Protein AF-A0A0H3DB33-F1 (afdb_monomer)

Secondary structure (DSSP, 8-state):
-HHHHHHHHHHHHHHHHHHHHSSSS--HHHHHHHHHIIIIIHHHHHHHHHHHHHHSPPP-SPPPGGGS------STT----SS-TT---S-SPPPPPPPTTPPTTTT--EE-SBPTTSSBS-EE--B-S-GGGTT--B-PPPPP----

Solvent-accessible surface area (backbone atoms only — not comparable to full-atom values): 9485 Å² total; per-residue (Å²): 108,68,67,58,55,47,50,70,48,52,52,56,51,54,55,48,52,50,46,70,68,51,88,72,91,71,50,72,68,54,35,52,51,54,46,38,36,76,72,68,42,40,71,60,51,51,54,52,50,51,57,47,41,75,75,52,63,76,73,62,53,61,69,57,70,87,78,43,90,69,73,75,79,50,67,97,83,55,89,76,76,92,81,65,98,82,71,79,77,89,75,74,79,80,72,48,87,62,56,93,88,60,60,94,69,46,23,43,73,31,72,52,61,61,38,98,86,71,46,65,68,42,55,45,33,38,40,63,87,41,82,92,43,33,48,46,71,45,69,60,76,68,83,82,80,7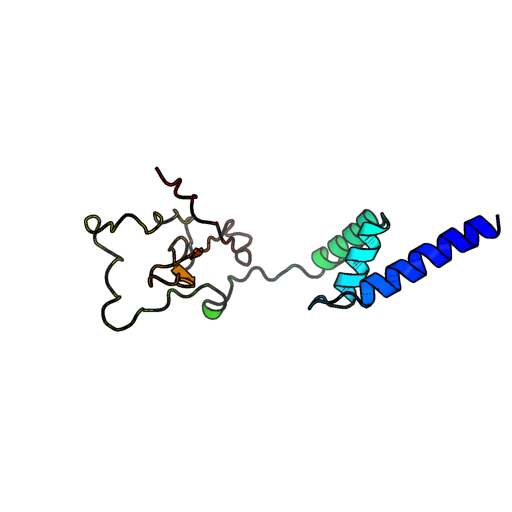6,87,127

Structure (mmCIF, N/CA/C/O backbone):
data_AF-A0A0H3DB33-F1
#
_entry.id   AF-A0A0H3DB33-F1
#
loop_
_atom_site.group_PDB
_atom_site.id
_atom_site.type_symbol
_atom_site.label_atom_id
_atom_site.label_alt_id
_atom_site.label_comp_id
_atom_site.label_asym_id
_atom_site.label_entity_id
_atom_site.label_seq_id
_atom_site.pdbx_PDB_ins_code
_atom_site.Cartn_x
_atom_site.Cartn_y
_atom_site.Cartn_z
_atom_site.occupancy
_atom_site.B_iso_or_equiv
_atom_site.auth_seq_id
_atom_site.auth_comp_id
_atom_site.auth_asym_id
_atom_site.auth_atom_id
_atom_site.pdbx_PDB_model_num
ATOM 1 N N . MET A 1 1 ? 16.332 0.480 -36.024 1.00 83.50 1 MET A N 1
ATOM 2 C CA . MET A 1 1 ? 16.576 -0.423 -34.874 1.00 83.50 1 MET A CA 1
ATOM 3 C C . MET A 1 1 ? 17.241 0.269 -33.694 1.00 83.50 1 MET A C 1
ATOM 5 O O . MET A 1 1 ? 16.666 0.206 -32.622 1.00 83.50 1 MET A O 1
ATOM 9 N N . VAL A 1 2 ? 18.383 0.951 -33.858 1.00 93.94 2 VAL A N 1
ATOM 10 C CA . VAL A 1 2 ? 19.105 1.585 -32.729 1.00 93.94 2 VAL A CA 1
ATOM 11 C C . VAL A 1 2 ? 18.234 2.574 -31.946 1.00 93.94 2 VAL A C 1
ATOM 13 O O . VAL A 1 2 ? 18.145 2.468 -30.732 1.00 93.94 2 VAL A O 1
ATOM 16 N N . VAL A 1 3 ? 17.513 3.467 -32.630 1.00 94.12 3 VAL A N 1
ATOM 17 C CA . VAL A 1 3 ? 16.611 4.437 -31.974 1.00 94.12 3 VAL A CA 1
ATOM 18 C C . VAL A 1 3 ? 15.502 3.748 -31.173 1.00 94.12 3 VAL A C 1
ATOM 20 O O . VAL A 1 3 ? 15.214 4.152 -30.055 1.00 94.12 3 VAL A O 1
ATOM 23 N N . VAL A 1 4 ? 14.917 2.673 -31.708 1.00 94.31 4 VAL A N 1
ATOM 24 C CA . VAL A 1 4 ? 13.872 1.901 -31.013 1.00 94.31 4 VAL A CA 1
ATOM 25 C C . VAL A 1 4 ? 14.442 1.227 -29.766 1.00 94.31 4 VAL A C 1
ATOM 27 O O . VAL A 1 4 ? 13.834 1.297 -28.706 1.00 94.31 4 VAL A O 1
ATOM 30 N N . PHE A 1 5 ? 15.634 0.637 -29.869 1.00 95.00 5 PHE A N 1
ATOM 31 C CA . PHE A 1 5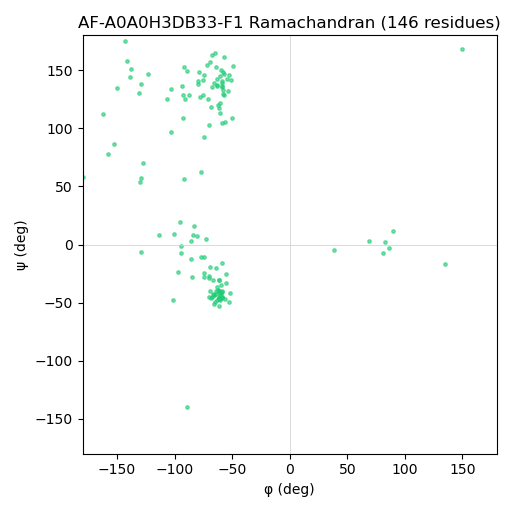 ? 16.339 0.067 -28.721 1.00 95.00 5 PHE A CA 1
ATOM 32 C C . PHE A 1 5 ? 16.653 1.116 -27.652 1.00 95.00 5 PHE A C 1
ATOM 34 O O . PHE A 1 5 ? 16.435 0.860 -26.472 1.00 95.00 5 PHE A O 1
ATOM 41 N N . LEU A 1 6 ? 17.115 2.302 -28.053 1.00 95.25 6 LEU A N 1
ATOM 42 C CA . LEU A 1 6 ? 17.354 3.403 -27.124 1.00 95.25 6 LEU A CA 1
ATOM 43 C C . LEU A 1 6 ? 16.057 3.815 -26.426 1.00 95.25 6 LEU A C 1
ATOM 45 O O . LEU A 1 6 ? 16.031 3.881 -25.206 1.00 95.25 6 LEU A O 1
ATOM 49 N N . LEU A 1 7 ? 14.955 3.993 -27.157 1.00 93.44 7 LEU A N 1
ATOM 50 C CA . LEU A 1 7 ? 13.666 4.344 -26.553 1.00 93.44 7 LEU A CA 1
ATOM 51 C C . LEU A 1 7 ? 13.170 3.277 -25.567 1.00 93.44 7 LEU A C 1
ATOM 53 O O . LEU A 1 7 ? 12.744 3.624 -24.467 1.00 93.44 7 LEU A O 1
ATOM 57 N N . LEU A 1 8 ? 13.289 1.994 -25.921 1.00 92.94 8 LEU A N 1
ATOM 58 C CA . LEU A 1 8 ? 12.893 0.873 -25.063 1.00 92.94 8 LEU A CA 1
ATOM 59 C C . LEU A 1 8 ? 13.710 0.766 -23.770 1.00 92.94 8 LEU A C 1
ATOM 61 O O 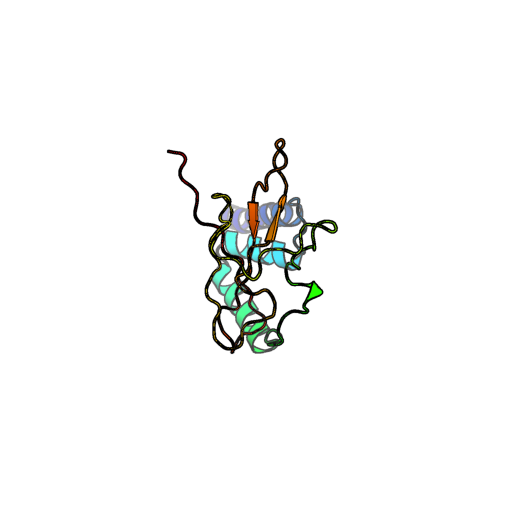. LEU A 1 8 ? 13.244 0.132 -22.833 1.00 92.94 8 LEU A O 1
ATOM 65 N N . ILE A 1 9 ? 14.901 1.364 -23.701 1.00 92.75 9 ILE A N 1
ATOM 66 C CA . ILE A 1 9 ? 15.759 1.336 -22.508 1.00 92.75 9 ILE A CA 1
ATOM 67 C C . ILE A 1 9 ? 15.663 2.654 -21.739 1.00 92.75 9 ILE A C 1
ATOM 69 O O . ILE A 1 9 ? 15.489 2.667 -20.521 1.00 92.75 9 ILE A O 1
ATOM 73 N N . THR A 1 10 ? 15.768 3.782 -22.435 1.00 94.12 10 THR A N 1
ATOM 74 C CA . THR A 1 10 ? 15.838 5.106 -21.818 1.00 94.12 10 THR A CA 1
ATOM 75 C C . THR A 1 10 ? 14.510 5.497 -21.176 1.00 94.12 10 THR A C 1
ATOM 77 O O . THR A 1 10 ? 14.512 6.035 -20.072 1.00 94.12 10 THR A O 1
ATOM 80 N N . TYR A 1 11 ? 13.376 5.185 -21.811 1.00 95.62 11 TYR A N 1
ATOM 81 C CA . TYR A 1 11 ? 12.059 5.476 -21.243 1.00 95.62 11 TYR A CA 1
ATOM 82 C C . TYR A 1 11 ? 11.804 4.760 -19.899 1.00 95.62 11 TYR A C 1
ATOM 84 O O . TYR A 1 11 ? 11.509 5.449 -18.915 1.00 95.62 11 TYR A O 1
ATOM 92 N N . PRO A 1 12 ? 11.964 3.422 -19.779 1.00 94.50 12 PRO A N 1
ATOM 93 C CA . PRO A 1 12 ? 11.819 2.757 -18.486 1.00 94.50 12 PRO A CA 1
ATOM 94 C C . PRO A 1 12 ? 12.866 3.212 -17.470 1.00 94.50 12 PRO A C 1
ATOM 96 O O . PRO A 1 12 ? 12.529 3.368 -16.303 1.00 94.50 12 PRO A O 1
ATOM 99 N N . ALA A 1 13 ? 14.111 3.477 -17.881 1.00 94.00 13 ALA A N 1
ATOM 100 C CA . ALA A 1 13 ? 15.145 3.936 -16.954 1.00 94.00 13 ALA A CA 1
ATOM 101 C C . ALA A 1 13 ? 14.783 5.281 -16.297 1.00 94.00 13 ALA A C 1
ATOM 103 O O . ALA A 1 13 ? 14.882 5.416 -15.078 1.00 94.00 13 ALA A O 1
ATOM 104 N N . ILE A 1 14 ? 14.318 6.259 -17.083 1.00 96.56 14 ILE A N 1
ATOM 105 C CA . ILE A 1 14 ? 13.917 7.577 -16.566 1.00 96.56 14 ILE A CA 1
ATOM 106 C C . ILE A 1 14 ? 12.704 7.450 -15.639 1.00 96.56 14 ILE A C 1
ATOM 108 O O . ILE A 1 14 ? 12.724 7.968 -14.523 1.00 96.56 14 ILE A O 1
ATOM 112 N N . THR A 1 15 ? 11.661 6.742 -16.076 1.00 96.25 15 THR A N 1
ATOM 113 C CA . THR A 1 15 ? 10.427 6.588 -15.285 1.00 96.25 15 THR A CA 1
ATOM 114 C C . THR A 1 15 ? 10.651 5.775 -14.012 1.00 96.25 15 THR A C 1
ATOM 116 O O . THR A 1 15 ? 10.016 6.043 -12.994 1.00 96.25 15 THR A O 1
ATOM 119 N N . TYR A 1 16 ? 11.597 4.833 -14.021 1.00 97.25 16 TYR A N 1
ATOM 120 C CA . TYR A 1 16 ? 11.956 4.066 -12.834 1.00 97.25 16 TYR A CA 1
ATOM 121 C C . TYR A 1 16 ? 12.634 4.935 -11.777 1.00 97.25 16 TYR A C 1
ATOM 123 O O . TYR A 1 16 ? 12.255 4.887 -10.608 1.00 97.25 16 TYR A O 1
ATOM 131 N N . VAL A 1 17 ? 13.585 5.786 -12.179 1.00 96.69 17 VAL A N 1
ATOM 132 C CA . VAL A 1 17 ? 14.212 6.746 -11.256 1.00 96.69 17 VAL A CA 1
ATOM 133 C C . VAL A 1 17 ? 13.154 7.669 -10.655 1.00 96.69 17 VAL A C 1
ATOM 135 O O . VAL A 1 17 ? 13.129 7.841 -9.441 1.00 96.69 17 VAL A O 1
ATOM 138 N N . GLN A 1 18 ? 12.233 8.188 -11.473 1.00 95.50 18 GLN A N 1
ATOM 139 C CA . GLN A 1 18 ? 11.135 9.033 -10.995 1.00 95.50 18 GLN A CA 1
ATOM 140 C C . GLN A 1 18 ? 10.257 8.316 -9.964 1.00 95.50 18 GLN A C 1
ATOM 142 O O . GLN A 1 18 ? 9.979 8.886 -8.909 1.00 95.50 18 GLN A O 1
ATOM 147 N N . ALA A 1 19 ? 9.878 7.062 -10.227 1.00 95.50 19 ALA A N 1
ATOM 148 C CA . ALA A 1 19 ? 9.095 6.251 -9.297 1.00 95.50 19 ALA A CA 1
ATOM 149 C C . ALA A 1 19 ? 9.835 6.013 -7.972 1.00 95.50 19 ALA A C 1
ATOM 151 O O . ALA A 1 19 ? 9.241 6.104 -6.898 1.00 95.50 19 ALA A O 1
ATOM 152 N N . LEU A 1 20 ? 11.146 5.768 -8.026 1.00 96.62 20 LEU A N 1
ATOM 153 C CA . LEU A 1 20 ? 11.966 5.584 -6.832 1.00 96.62 20 LEU A CA 1
ATOM 154 C C . LEU A 1 20 ? 12.170 6.874 -6.038 1.00 96.62 20 LEU A C 1
ATOM 156 O O . LEU A 1 20 ? 12.334 6.794 -4.824 1.00 96.62 20 LEU A O 1
ATOM 160 N N . THR A 1 21 ? 12.148 8.043 -6.676 1.00 95.50 21 THR A N 1
ATOM 161 C CA . THR A 1 21 ? 12.306 9.346 -6.007 1.00 95.50 21 THR A CA 1
ATOM 162 C C . THR A 1 21 ? 10.985 10.015 -5.634 1.00 95.50 21 THR A C 1
ATOM 164 O O . THR A 1 21 ? 11.000 11.101 -5.057 1.00 95.50 21 THR A O 1
ATOM 167 N N . ALA A 1 22 ? 9.846 9.394 -5.952 1.00 91.31 22 ALA A N 1
ATOM 168 C CA . ALA A 1 22 ? 8.539 9.943 -5.625 1.00 91.31 22 ALA A CA 1
ATOM 169 C C . ALA A 1 22 ? 8.388 10.139 -4.099 1.00 91.31 22 ALA A C 1
ATOM 171 O O . ALA A 1 22 ? 8.825 9.282 -3.316 1.00 91.31 22 ALA A O 1
ATOM 172 N N . PRO A 1 23 ? 7.789 11.257 -3.650 1.00 91.88 23 PRO A N 1
ATOM 173 C CA . PRO A 1 23 ? 7.560 11.499 -2.232 1.00 91.88 23 PRO A CA 1
ATOM 174 C C . PRO A 1 23 ? 6.556 10.482 -1.667 1.00 91.88 23 PRO A C 1
ATOM 176 O O . PRO A 1 23 ? 5.552 10.170 -2.302 1.00 91.88 23 PRO A O 1
ATOM 179 N N . GLY A 1 24 ? 6.813 9.977 -0.458 1.00 91.50 24 GLY A N 1
ATOM 180 C CA . GLY A 1 24 ? 5.900 9.072 0.246 1.00 91.50 24 GLY A CA 1
ATOM 181 C C . GLY A 1 24 ? 6.609 8.080 1.166 1.00 91.50 24 GLY A C 1
ATOM 182 O O . GLY A 1 24 ? 7.825 7.909 1.103 1.00 91.50 24 GLY A O 1
ATOM 183 N N . ALA A 1 25 ? 5.838 7.392 2.009 1.00 89.81 25 ALA A N 1
ATOM 184 C CA . ALA A 1 25 ? 6.349 6.400 2.962 1.00 89.81 25 ALA A CA 1
ATOM 185 C C . ALA A 1 25 ? 6.504 4.982 2.369 1.00 89.81 25 ALA A C 1
ATOM 187 O O . ALA A 1 25 ? 6.871 4.050 3.081 1.00 89.81 25 ALA A O 1
ATOM 188 N N . ALA A 1 26 ? 6.222 4.803 1.073 1.00 92.25 26 ALA A N 1
ATOM 189 C CA . ALA A 1 26 ? 6.326 3.507 0.410 1.00 92.25 26 ALA A CA 1
ATOM 190 C C . ALA A 1 26 ? 7.771 2.985 0.411 1.00 92.25 26 ALA A C 1
ATOM 192 O O . ALA A 1 26 ? 8.711 3.734 0.123 1.00 92.25 26 ALA A O 1
ATOM 193 N N . THR A 1 27 ? 7.931 1.691 0.691 1.00 94.56 27 THR A N 1
ATOM 194 C CA . THR A 1 27 ? 9.226 1.004 0.653 1.00 94.56 27 THR A CA 1
ATOM 195 C C . THR A 1 27 ? 9.768 0.918 -0.773 1.00 94.56 27 THR A C 1
ATOM 197 O O . THR A 1 27 ? 9.027 1.049 -1.748 1.00 94.56 27 THR A O 1
ATOM 200 N N . PHE A 1 28 ? 11.069 0.645 -0.905 1.00 95.25 28 PHE A N 1
ATOM 201 C CA . PHE A 1 28 ? 11.705 0.422 -2.206 1.00 95.25 28 PHE A CA 1
ATOM 202 C C . PHE A 1 28 ? 10.968 -0.646 -3.030 1.00 95.25 28 PHE A C 1
ATOM 204 O O . PHE A 1 28 ? 10.597 -0.397 -4.172 1.00 95.25 28 PHE A O 1
ATOM 211 N N . THR A 1 29 ? 10.676 -1.800 -2.420 1.00 94.38 29 THR A N 1
ATOM 212 C CA . THR A 1 29 ? 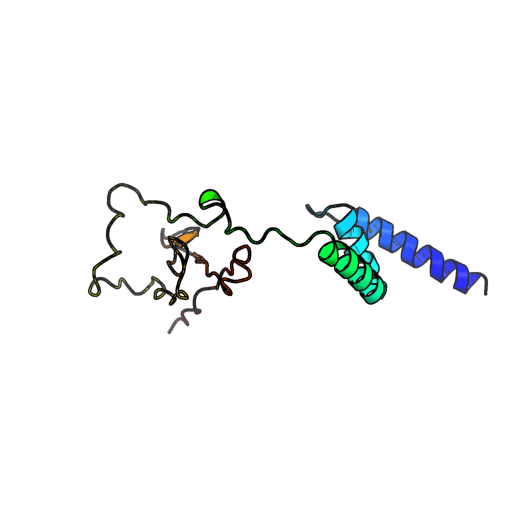9.976 -2.911 -3.079 1.00 94.38 29 THR A CA 1
ATOM 213 C C . THR A 1 29 ? 8.586 -2.513 -3.572 1.00 94.38 29 THR A C 1
ATOM 215 O O . THR A 1 29 ? 8.224 -2.867 -4.692 1.00 94.38 29 THR A O 1
ATOM 218 N N . ALA A 1 30 ? 7.829 -1.748 -2.776 1.00 94.50 30 ALA A N 1
ATOM 219 C CA . ALA A 1 30 ? 6.510 -1.259 -3.174 1.00 94.50 30 ALA A CA 1
ATOM 220 C C . ALA A 1 30 ? 6.603 -0.318 -4.386 1.00 94.50 30 ALA A C 1
ATOM 222 O O . ALA A 1 30 ? 5.927 -0.540 -5.387 1.00 94.50 30 ALA A O 1
ATOM 223 N N . ARG A 1 31 ? 7.529 0.654 -4.360 1.00 96.06 31 ARG A N 1
ATOM 224 C CA . ARG A 1 31 ? 7.760 1.574 -5.491 1.00 96.06 31 ARG A CA 1
ATOM 225 C C . ARG A 1 31 ? 8.143 0.829 -6.772 1.00 96.06 31 ARG A C 1
ATOM 227 O O . ARG A 1 31 ? 7.648 1.161 -7.847 1.00 96.06 31 ARG A O 1
ATOM 234 N N . THR A 1 32 ? 8.991 -0.197 -6.673 1.00 96.31 32 THR A N 1
ATOM 235 C CA . THR A 1 32 ? 9.374 -1.028 -7.824 1.00 96.31 32 THR A CA 1
ATOM 236 C C . THR A 1 32 ? 8.192 -1.822 -8.380 1.00 96.31 32 THR A C 1
ATOM 238 O O . THR A 1 32 ? 8.021 -1.877 -9.597 1.00 96.31 32 THR A O 1
ATOM 241 N N . ALA A 1 33 ? 7.367 -2.418 -7.516 1.00 96.44 33 ALA A N 1
ATOM 242 C CA . ALA A 1 33 ? 6.184 -3.174 -7.923 1.00 96.44 33 ALA A CA 1
ATOM 243 C C . ALA A 1 33 ? 5.146 -2.280 -8.626 1.00 96.44 33 ALA A C 1
ATOM 245 O O . ALA A 1 33 ? 4.621 -2.648 -9.680 1.00 96.44 33 ALA A O 1
ATOM 246 N N . ASP A 1 34 ? 4.907 -1.081 -8.093 1.00 95.69 34 ASP A N 1
ATOM 247 C CA . ASP A 1 34 ? 3.979 -0.104 -8.668 1.00 95.69 34 ASP A CA 1
ATOM 248 C C . ASP A 1 34 ? 4.461 0.421 -10.018 1.00 95.69 34 ASP A C 1
ATOM 250 O O . ASP A 1 34 ? 3.677 0.520 -10.965 1.00 95.69 34 ASP A O 1
ATOM 254 N N . TRP A 1 35 ? 5.754 0.725 -10.143 1.00 96.94 35 TRP A N 1
ATOM 255 C CA . TRP A 1 35 ? 6.340 1.107 -11.426 1.00 96.94 35 TRP A CA 1
ATOM 256 C C . TRP A 1 35 ? 6.225 -0.023 -12.454 1.00 96.94 35 TRP A C 1
ATOM 258 O O . TRP A 1 35 ? 5.789 0.204 -13.581 1.00 96.94 35 TRP A O 1
ATOM 268 N N . ALA A 1 36 ? 6.553 -1.259 -12.068 1.00 97.06 36 ALA A N 1
ATOM 269 C CA . ALA A 1 36 ? 6.470 -2.408 -12.964 1.00 97.06 36 ALA A CA 1
ATOM 270 C C . ALA A 1 36 ? 5.036 -2.606 -13.485 1.00 97.06 36 ALA A C 1
ATOM 272 O O . ALA A 1 36 ? 4.833 -2.854 -14.674 1.00 97.06 36 ALA A O 1
ATOM 273 N N . ARG A 1 37 ? 4.028 -2.423 -12.624 1.00 96.75 37 ARG A N 1
ATOM 274 C CA . ARG A 1 37 ? 2.611 -2.442 -13.013 1.00 96.75 37 ARG A CA 1
ATOM 275 C C . ARG A 1 37 ? 2.265 -1.349 -14.019 1.00 96.75 37 ARG A C 1
ATOM 277 O O . ARG A 1 37 ? 1.631 -1.653 -15.026 1.00 96.75 37 ARG A O 1
ATOM 284 N N . GLN A 1 38 ? 2.722 -0.119 -13.793 1.00 95.50 38 GLN A N 1
ATOM 285 C CA . GLN A 1 38 ? 2.524 1.000 -14.725 1.00 95.50 38 GLN A CA 1
ATOM 286 C C . GLN A 1 38 ? 3.181 0.749 -16.092 1.00 95.50 38 GLN A C 1
ATOM 288 O O . GLN A 1 38 ? 2.645 1.161 -17.115 1.00 95.50 38 GLN A O 1
ATOM 293 N N . MET A 1 39 ? 4.285 -0.003 -16.125 1.00 94.88 39 MET A N 1
ATOM 294 C CA . MET A 1 39 ? 4.962 -0.445 -17.352 1.00 94.88 39 MET A CA 1
ATOM 295 C C . MET A 1 39 ? 4.313 -1.676 -18.017 1.00 94.88 39 MET A C 1
ATOM 297 O O . MET A 1 39 ? 4.872 -2.237 -18.958 1.00 94.88 39 MET A O 1
ATOM 301 N N . GLY A 1 40 ? 3.151 -2.129 -17.534 1.00 94.81 40 GLY A N 1
ATOM 302 C CA . GLY A 1 40 ? 2.425 -3.285 -18.070 1.00 94.81 40 GLY A CA 1
ATOM 303 C C . GLY A 1 40 ? 2.911 -4.645 -17.555 1.00 94.81 40 GLY A C 1
ATOM 304 O O . GLY A 1 40 ? 2.357 -5.676 -17.928 1.00 94.81 40 GLY A O 1
ATOM 305 N N . ALA A 1 41 ? 3.892 -4.684 -16.650 1.00 95.94 41 ALA A N 1
ATOM 306 C CA . ALA A 1 41 ? 4.423 -5.919 -16.068 1.00 95.94 41 ALA A CA 1
ATOM 307 C C . ALA A 1 41 ? 3.592 -6.448 -14.879 1.00 95.94 41 ALA A C 1
ATOM 309 O O . ALA A 1 41 ? 4.053 -7.311 -14.131 1.00 95.94 41 ALA A O 1
ATOM 310 N N . GLY A 1 42 ? 2.354 -5.976 -14.702 1.00 96.62 42 GLY A N 1
ATOM 311 C CA . GLY A 1 42 ? 1.467 -6.390 -13.610 1.00 96.62 42 GLY A CA 1
ATOM 312 C C . GLY A 1 42 ? 1.273 -7.907 -13.460 1.00 96.62 42 GLY A C 1
ATOM 313 O O . GLY A 1 42 ? 1.364 -8.392 -12.333 1.00 96.62 42 GLY A O 1
ATOM 314 N N . PRO A 1 43 ? 1.106 -8.694 -14.543 1.00 97.50 43 PRO A N 1
ATOM 315 C CA . PRO A 1 43 ? 1.012 -10.151 -14.434 1.00 97.50 43 PRO A CA 1
ATOM 316 C C . PRO A 1 43 ? 2.247 -10.807 -13.798 1.00 97.50 43 PRO A C 1
ATOM 318 O O . PRO A 1 43 ? 2.114 -11.773 -13.051 1.00 97.50 43 PRO A O 1
ATOM 321 N N . ILE A 1 44 ? 3.445 -10.267 -14.052 1.00 96.75 44 ILE A N 1
ATOM 322 C CA . ILE A 1 44 ? 4.702 -10.775 -13.479 1.00 96.75 44 ILE A CA 1
ATOM 323 C C . ILE A 1 44 ? 4.745 -10.482 -11.981 1.00 96.75 44 ILE A C 1
ATOM 325 O O . ILE A 1 44 ? 5.076 -11.363 -11.187 1.00 96.75 44 ILE A O 1
ATOM 329 N N . VAL A 1 45 ? 4.375 -9.259 -11.593 1.00 96.81 45 VAL A N 1
ATOM 330 C CA . VAL A 1 45 ? 4.325 -8.864 -10.183 1.00 96.81 45 VAL A CA 1
ATOM 331 C C . VAL A 1 45 ? 3.320 -9.732 -9.423 1.00 96.81 45 VAL A C 1
ATOM 333 O O . VAL A 1 45 ? 3.672 -10.310 -8.399 1.00 96.81 45 VAL A O 1
ATOM 336 N N . ASN A 1 46 ? 2.123 -9.933 -9.979 1.00 96.56 46 ASN A N 1
ATOM 337 C CA . ASN A 1 46 ? 1.093 -10.777 -9.375 1.00 96.56 46 ASN A CA 1
ATOM 338 C C . ASN A 1 46 ? 1.555 -12.235 -9.227 1.00 96.56 46 ASN A C 1
ATOM 340 O O . ASN A 1 46 ? 1.302 -12.860 -8.202 1.00 96.56 46 ASN A O 1
ATOM 344 N N . ALA A 1 47 ? 2.260 -12.790 -10.218 1.00 96.31 47 ALA A N 1
ATOM 345 C CA . ALA A 1 47 ? 2.803 -14.144 -10.124 1.00 96.31 47 ALA A CA 1
ATOM 346 C C . ALA A 1 47 ? 3.856 -14.269 -9.009 1.00 96.31 47 ALA A C 1
ATOM 348 O O . ALA A 1 47 ? 3.883 -15.271 -8.287 1.00 96.31 47 ALA A O 1
ATOM 349 N N . LEU A 1 48 ? 4.711 -13.254 -8.848 1.00 95.31 48 LEU A N 1
ATOM 350 C CA . LEU A 1 48 ? 5.724 -13.224 -7.797 1.00 95.31 48 LEU A CA 1
ATOM 351 C C . LEU A 1 48 ? 5.096 -13.074 -6.407 1.00 95.31 48 LEU A C 1
ATOM 353 O O . LEU A 1 48 ? 5.458 -13.825 -5.502 1.00 95.31 48 LEU A O 1
ATOM 357 N N . GLU A 1 49 ? 4.140 -12.160 -6.255 1.00 94.56 49 GLU A N 1
ATOM 358 C CA . GLU A 1 49 ? 3.379 -11.963 -5.018 1.00 94.56 49 GLU A CA 1
ATOM 359 C C . GLU A 1 49 ? 2.608 -13.227 -4.643 1.00 94.56 49 GLU A C 1
ATOM 361 O O . GLU A 1 49 ? 2.736 -13.710 -3.522 1.00 94.56 49 GLU A O 1
ATOM 366 N N . ASN A 1 50 ? 1.896 -13.840 -5.592 1.00 95.25 50 ASN A N 1
ATOM 367 C CA . ASN A 1 50 ? 1.162 -15.077 -5.345 1.00 95.25 50 ASN A CA 1
ATOM 368 C C . ASN A 1 50 ? 2.097 -16.196 -4.869 1.00 95.25 50 ASN A C 1
ATOM 370 O O . ASN A 1 50 ? 1.820 -16.878 -3.883 1.00 95.25 50 ASN A O 1
ATOM 374 N N . ARG A 1 51 ? 3.257 -16.356 -5.518 1.00 95.19 51 ARG A N 1
ATOM 375 C CA . ARG A 1 51 ? 4.269 -17.333 -5.097 1.00 95.19 51 ARG A CA 1
ATOM 376 C C . ARG A 1 51 ? 4.809 -17.031 -3.701 1.00 95.19 51 ARG A C 1
ATOM 378 O O . ARG A 1 51 ? 5.073 -17.966 -2.943 1.00 95.19 51 ARG A O 1
ATOM 385 N N . TYR A 1 52 ? 5.013 -15.757 -3.379 1.00 93.06 52 TYR A N 1
ATOM 386 C CA . TYR A 1 52 ? 5.488 -15.332 -2.069 1.00 93.06 52 TYR A CA 1
ATOM 387 C C . TYR A 1 52 ? 4.455 -15.637 -0.981 1.00 93.06 52 TYR A C 1
ATOM 389 O O . TYR A 1 52 ? 4.803 -16.323 -0.022 1.00 93.06 52 TYR A O 1
ATOM 397 N N . TYR A 1 53 ? 3.198 -15.227 -1.164 1.00 91.12 53 TYR A N 1
ATOM 398 C CA . TYR A 1 53 ? 2.119 -15.431 -0.193 1.00 91.12 53 TYR A CA 1
ATOM 399 C C . TYR A 1 53 ? 1.681 -16.889 -0.061 1.00 91.12 53 TYR A C 1
ATOM 401 O O . TYR A 1 53 ? 1.303 -17.312 1.024 1.00 91.12 53 TYR A O 1
ATOM 409 N N . THR A 1 54 ? 1.838 -17.704 -1.107 1.00 92.12 54 THR A N 1
ATOM 410 C CA . THR A 1 54 ? 1.654 -19.163 -0.998 1.00 92.12 54 THR A CA 1
ATOM 411 C C . THR A 1 54 ? 2.649 -19.788 -0.009 1.00 92.12 54 THR A C 1
ATOM 413 O O . THR A 1 54 ? 2.354 -20.797 0.622 1.00 92.12 54 THR A O 1
ATOM 416 N N . ARG A 1 55 ? 3.851 -19.212 0.124 1.00 93.81 55 ARG A N 1
ATOM 417 C CA . ARG A 1 55 ? 4.915 -19.714 1.015 1.00 93.81 55 ARG A CA 1
ATOM 418 C C . ARG A 1 55 ? 4.964 -19.004 2.363 1.00 93.81 55 ARG A C 1
ATOM 420 O O . ARG A 1 55 ? 5.483 -19.568 3.318 1.00 93.81 55 ARG A O 1
ATOM 427 N N . HIS A 1 56 ? 4.450 -17.783 2.417 1.00 89.62 56 HIS A N 1
ATOM 428 C CA . HIS A 1 56 ? 4.390 -16.943 3.606 1.00 89.62 56 HIS A CA 1
ATOM 429 C C . HIS A 1 56 ? 2.943 -16.481 3.780 1.00 89.62 56 HIS A C 1
ATOM 431 O O . HIS A 1 56 ? 2.637 -15.314 3.512 1.00 89.62 56 HIS A O 1
ATOM 437 N N . PRO A 1 57 ? 2.034 -17.401 4.145 1.00 82.44 57 PRO A N 1
ATOM 438 C CA . PRO A 1 57 ? 0.663 -17.016 4.412 1.00 82.44 57 PRO A CA 1
ATOM 439 C C . PRO A 1 57 ? 0.649 -15.985 5.550 1.00 82.44 57 PRO A C 1
ATOM 441 O O . PRO A 1 57 ? 1.442 -16.101 6.494 1.00 82.44 57 PRO A O 1
ATOM 444 N N . PRO A 1 58 ? -0.214 -14.961 5.470 1.00 74.81 58 PRO A N 1
ATOM 445 C CA . PRO A 1 58 ? -0.381 -14.027 6.569 1.00 74.81 58 PRO A CA 1
ATOM 446 C C . PRO A 1 58 ? -0.838 -14.779 7.823 1.00 74.81 58 PRO A C 1
ATOM 448 O O . PRO A 1 58 ? -1.513 -15.808 7.743 1.00 74.81 58 PRO A O 1
ATOM 451 N N . ALA A 1 59 ? -0.465 -14.262 8.993 1.00 77.56 59 ALA A N 1
ATOM 452 C CA . ALA A 1 59 ? -0.973 -14.803 10.243 1.00 77.56 59 ALA A CA 1
ATOM 453 C C . ALA A 1 59 ? -2.504 -14.700 10.257 1.00 77.56 59 ALA A C 1
ATOM 455 O O . ALA A 1 59 ? -3.067 -13.668 9.892 1.00 77.56 59 ALA A O 1
ATOM 456 N N . ASN A 1 60 ? -3.164 -15.766 10.702 1.00 74.25 60 ASN A N 1
ATOM 457 C CA . ASN A 1 60 ? -4.617 -15.805 10.857 1.00 74.25 60 ASN A CA 1
ATOM 458 C C . ASN A 1 60 ? -5.065 -15.471 12.291 1.00 74.25 60 ASN A C 1
ATOM 460 O O . ASN A 1 60 ? -6.138 -15.856 12.743 1.00 74.25 60 ASN A O 1
ATOM 464 N N . SER A 1 61 ? -4.195 -14.827 13.064 1.00 70.00 61 SER A N 1
ATOM 465 C CA . SER A 1 61 ? -4.530 -14.374 14.407 1.00 70.00 61 SER A CA 1
ATOM 466 C C . SER A 1 61 ? -5.336 -13.086 14.329 1.00 70.00 61 SER A C 1
ATOM 468 O O . SER A 1 61 ? -4.964 -12.182 13.576 1.00 70.00 61 SER A O 1
ATOM 470 N N . ALA A 1 62 ? -6.370 -12.978 15.163 1.00 65.69 62 ALA A N 1
ATOM 471 C CA . ALA A 1 62 ? -7.062 -11.715 15.379 1.00 65.69 62 ALA A CA 1
ATOM 472 C C . ALA A 1 62 ? -6.055 -10.595 15.715 1.00 65.69 62 ALA A C 1
ATOM 474 O O . ALA A 1 62 ? -5.075 -10.861 16.429 1.00 65.69 62 ALA A O 1
ATOM 475 N N . PRO A 1 63 ? -6.260 -9.358 15.222 1.00 67.88 63 PRO A N 1
ATOM 476 C CA . PRO A 1 63 ? -5.410 -8.234 15.578 1.00 67.88 63 PRO A CA 1
ATOM 477 C C . PRO A 1 63 ? -5.401 -8.031 17.092 1.00 67.88 63 PRO A C 1
ATOM 479 O O . PRO A 1 63 ? -6.410 -8.242 17.768 1.00 67.88 63 PRO A O 1
ATOM 482 N N . SER A 1 64 ? -4.267 -7.583 17.627 1.00 69.62 64 SER A N 1
ATOM 483 C CA . SER A 1 64 ? -4.196 -7.141 19.019 1.00 69.62 64 SER A CA 1
ATOM 484 C C . SER A 1 64 ? -5.256 -6.069 19.280 1.00 69.62 64 SER A C 1
ATOM 486 O O . SER A 1 64 ? -5.473 -5.207 18.432 1.00 69.62 64 SER A O 1
ATOM 488 N N . ALA A 1 65 ? -5.875 -6.076 20.463 1.00 66.44 65 ALA A N 1
ATOM 489 C CA . ALA A 1 65 ? -6.893 -5.084 20.821 1.00 66.44 65 ALA A CA 1
ATOM 490 C C . ALA A 1 65 ? -6.386 -3.633 20.684 1.00 66.44 65 ALA A C 1
ATOM 492 O O . ALA A 1 65 ? -7.140 -2.764 20.267 1.00 66.44 65 ALA A O 1
ATOM 493 N N . ASP A 1 66 ? -5.095 -3.398 20.940 1.00 67.31 66 ASP A N 1
ATOM 494 C CA . ASP A 1 66 ? -4.447 -2.087 20.781 1.00 67.31 66 ASP A CA 1
ATOM 495 C C . ASP A 1 66 ? -4.308 -1.638 19.314 1.00 67.31 66 ASP A C 1
ATOM 497 O O . ASP A 1 66 ? -4.097 -0.459 19.038 1.00 67.31 66 ASP A O 1
ATOM 501 N N . ALA A 1 67 ? -4.390 -2.577 18.365 1.00 66.75 67 ALA A N 1
ATOM 502 C CA . ALA A 1 67 ? -4.388 -2.297 16.931 1.00 66.75 67 ALA A CA 1
ATOM 503 C C . ALA A 1 67 ? -5.796 -1.987 16.397 1.00 66.75 67 ALA A C 1
ATOM 505 O O . ALA A 1 67 ? -5.935 -1.520 15.2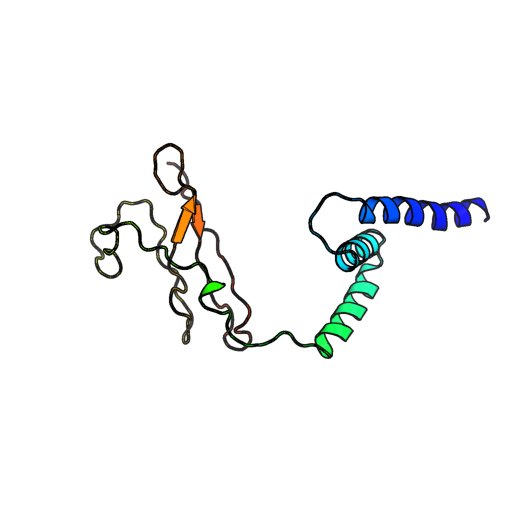65 1.00 66.75 67 ALA A O 1
ATOM 506 N N . LEU A 1 68 ? -6.834 -2.254 17.193 1.00 70.69 68 LEU A N 1
ATOM 507 C CA . LEU A 1 68 ? -8.212 -1.914 16.872 1.00 70.69 68 LEU A CA 1
ATOM 508 C C . LEU A 1 68 ? -8.523 -0.506 17.391 1.00 70.69 68 LEU A C 1
ATOM 510 O O . LEU A 1 68 ? -7.974 -0.089 18.413 1.00 70.69 68 LEU A O 1
ATOM 514 N N . PRO A 1 69 ? -9.419 0.243 16.726 1.00 63.78 69 PRO A N 1
ATOM 515 C CA . PRO A 1 69 ? -9.935 1.487 17.274 1.00 63.78 69 PRO A CA 1
ATOM 516 C C . PRO A 1 69 ? -10.560 1.226 18.649 1.00 63.78 69 PRO A C 1
ATOM 518 O O . PRO A 1 69 ? -11.646 0.656 18.760 1.00 63.78 69 PRO A O 1
ATOM 521 N N . VAL A 1 70 ? -9.866 1.627 19.712 1.00 61.16 70 VAL A N 1
ATOM 522 C CA . VAL A 1 70 ? -10.403 1.544 21.069 1.00 61.16 70 VAL A CA 1
ATOM 523 C C . VAL A 1 70 ? -11.418 2.676 21.227 1.00 61.16 70 VAL A C 1
ATOM 525 O O . VAL A 1 70 ? -11.075 3.831 20.956 1.00 61.16 70 VAL A O 1
ATOM 528 N N . PRO A 1 71 ? -12.653 2.399 21.684 1.00 54.78 71 PRO A N 1
ATOM 529 C CA . PRO A 1 71 ? -13.559 3.449 22.116 1.00 54.78 71 PRO A CA 1
ATOM 530 C C . PRO A 1 71 ? -12.880 4.206 23.256 1.00 54.78 71 PRO A C 1
ATOM 532 O O . PRO A 1 71 ? -12.762 3.689 24.366 1.00 54.78 71 PRO A O 1
ATOM 535 N N . VAL A 1 72 ? -12.368 5.406 22.982 1.00 49.22 72 VAL A N 1
ATOM 536 C CA . VAL A 1 72 ? -11.769 6.242 24.024 1.00 49.22 72 VAL A CA 1
ATOM 537 C C . VAL A 1 72 ? -12.881 6.558 25.024 1.00 49.22 72 VAL A C 1
ATOM 539 O O . VAL A 1 72 ? -13.885 7.157 24.622 1.00 49.22 72 VAL A O 1
ATOM 542 N N . PRO A 1 73 ? -12.750 6.180 26.310 1.00 42.50 73 PRO A N 1
ATOM 543 C CA . PRO A 1 73 ? -13.674 6.648 27.323 1.00 42.50 73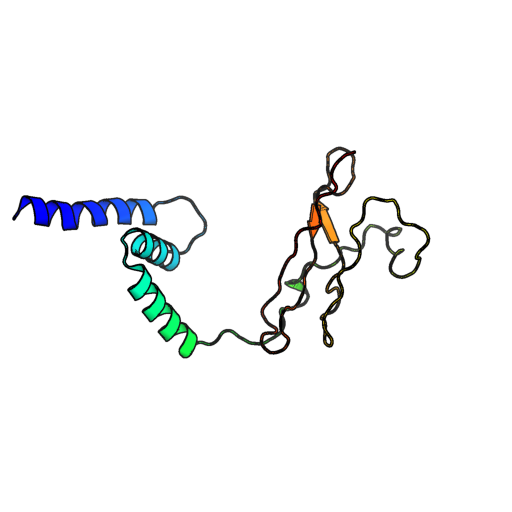 PRO A CA 1
ATOM 544 C C . PRO A 1 73 ? -13.552 8.167 27.345 1.00 42.50 73 PRO A C 1
ATOM 546 O O . PRO A 1 73 ? -12.498 8.714 27.677 1.00 42.50 73 PRO A O 1
ATOM 549 N N . GLY A 1 74 ? -14.611 8.864 26.939 1.00 40.59 74 GLY A N 1
ATOM 550 C CA . GLY A 1 74 ? -14.682 10.296 27.178 1.00 40.59 74 GLY A CA 1
ATOM 551 C C . GLY A 1 74 ? -14.551 10.575 28.686 1.00 40.59 74 GLY A C 1
ATOM 552 O O . GLY A 1 74 ? -14.745 9.668 29.503 1.00 40.59 74 GLY A O 1
ATOM 553 N N . PRO A 1 75 ? -14.205 11.815 29.071 1.00 30.88 75 PRO A N 1
ATOM 554 C CA . PRO A 1 75 ? -14.030 12.198 30.471 1.00 30.88 75 PRO A CA 1
ATOM 555 C C . PRO A 1 75 ? -15.219 11.750 31.346 1.00 30.88 75 PRO A C 1
ATOM 557 O O . PRO A 1 75 ? -16.326 11.597 30.819 1.00 30.88 75 PRO A O 1
ATOM 560 N N . PRO A 1 76 ? -15.013 11.527 32.662 1.00 32.94 76 PRO A N 1
ATOM 561 C CA . PRO A 1 76 ? -16.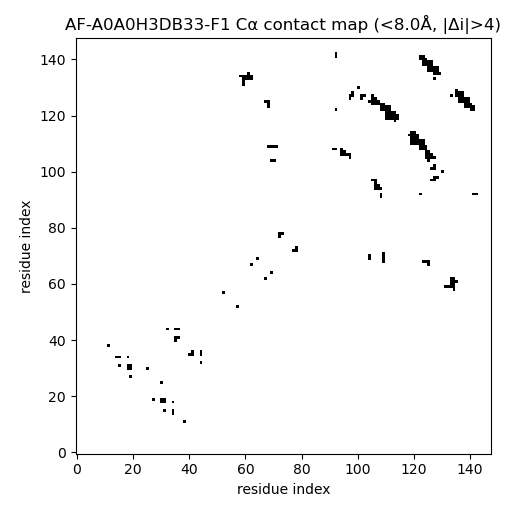017 10.948 33.558 1.00 32.94 76 PRO A CA 1
ATOM 562 C C . PRO A 1 76 ? -17.350 11.691 33.416 1.00 32.94 76 PRO A C 1
ATOM 564 O O . PRO A 1 76 ? -17.453 12.866 33.759 1.00 32.94 76 PRO A O 1
ATOM 567 N N . GLY A 1 77 ? -18.325 11.014 32.807 1.00 39.56 77 GLY A N 1
ATOM 568 C CA . GLY A 1 77 ? -19.543 11.615 32.249 1.00 39.56 77 GLY A CA 1
ATOM 569 C C . GLY A 1 77 ? -19.909 11.093 30.852 1.00 39.56 77 GLY A C 1
ATOM 570 O O . GLY A 1 77 ? -21.053 11.228 30.442 1.00 39.56 77 GLY A O 1
ATOM 571 N N . ALA A 1 78 ? -18.978 10.446 30.140 1.00 40.47 78 ALA A N 1
ATOM 572 C CA . ALA A 1 78 ? -19.219 9.836 28.823 1.00 40.47 78 ALA A CA 1
ATOM 573 C C . ALA A 1 78 ? -19.442 8.308 28.855 1.00 40.47 78 ALA A C 1
ATOM 575 O O . ALA A 1 78 ? -19.489 7.664 27.809 1.00 40.47 78 ALA A O 1
ATOM 576 N N . ALA A 1 79 ? -19.577 7.712 30.043 1.00 35.66 79 ALA A N 1
ATOM 577 C CA . ALA A 1 79 ? -19.898 6.296 30.211 1.00 35.66 79 ALA A CA 1
ATOM 578 C C . ALA A 1 79 ? -21.417 6.090 30.317 1.00 35.66 79 ALA A C 1
ATOM 580 O O . ALA A 1 79 ? -21.907 5.546 31.297 1.00 35.66 79 ALA A O 1
ATOM 581 N N . GLU A 1 80 ? -22.178 6.549 29.327 1.00 38.69 80 GLU A N 1
ATOM 582 C CA . GLU A 1 80 ? -23.613 6.273 29.274 1.00 38.69 80 GLU A CA 1
ATOM 583 C C . GLU A 1 80 ? -24.098 6.287 27.827 1.00 38.69 80 GLU A C 1
ATOM 585 O O . GLU A 1 80 ? -24.490 7.320 27.302 1.00 38.69 80 GLU A O 1
ATOM 590 N N . THR A 1 81 ? -23.995 5.139 27.150 1.00 40.78 81 THR A N 1
ATOM 591 C CA . THR A 1 81 ? -24.982 4.638 26.163 1.00 40.78 81 THR A CA 1
ATOM 592 C C . THR A 1 81 ? -24.535 3.283 25.604 1.00 40.78 81 THR A C 1
ATOM 594 O O . THR A 1 81 ? -24.372 3.073 24.409 1.00 40.78 81 THR A O 1
ATOM 597 N N . ALA A 1 82 ? -24.356 2.308 26.498 1.00 42.97 82 ALA A N 1
ATOM 598 C CA . ALA A 1 82 ? -24.485 0.900 26.115 1.00 42.97 82 ALA A CA 1
ATOM 599 C C . ALA A 1 82 ? -25.900 0.355 26.389 1.00 42.97 82 ALA A C 1
ATOM 601 O O . ALA A 1 82 ? -26.191 -0.772 25.999 1.00 42.97 82 ALA A O 1
ATOM 602 N N . ARG A 1 83 ? -26.792 1.112 27.053 1.00 38.28 83 ARG A N 1
ATOM 603 C CA . ARG A 1 83 ? -28.165 0.684 27.381 1.00 38.28 83 ARG A CA 1
ATOM 604 C C . ARG A 1 83 ? -29.110 1.870 27.628 1.00 38.28 83 ARG A C 1
ATOM 606 O O . ARG A 1 83 ? -29.405 2.157 28.777 1.00 38.28 83 ARG A O 1
ATOM 613 N N . ASP A 1 84 ? -29.593 2.540 26.585 1.00 31.44 84 ASP A N 1
ATOM 614 C CA . ASP A 1 84 ? -30.881 3.256 26.650 1.00 31.44 84 ASP A CA 1
ATOM 615 C C . ASP A 1 84 ? -31.392 3.538 25.218 1.00 31.44 84 ASP A C 1
ATOM 617 O O . ASP A 1 84 ? -30.760 4.315 24.502 1.00 31.44 84 ASP A O 1
ATOM 621 N N . PRO A 1 85 ? -32.498 2.922 24.757 1.00 38.09 85 PRO A N 1
ATOM 622 C CA . PRO A 1 85 ? -33.082 3.208 23.446 1.00 38.09 85 PRO A CA 1
ATOM 623 C C . PRO A 1 85 ? -33.791 4.573 23.366 1.00 38.09 85 PRO A C 1
ATOM 625 O O . PRO A 1 85 ? -34.391 4.880 22.340 1.00 38.09 85 PRO A O 1
ATOM 628 N N . THR A 1 86 ? -33.739 5.400 24.416 1.00 35.28 86 THR A N 1
ATOM 629 C CA . THR A 1 86 ? -34.544 6.629 24.520 1.00 35.28 86 THR A CA 1
ATOM 630 C C . THR A 1 86 ? -33.759 7.945 24.491 1.00 35.28 86 THR A C 1
ATOM 632 O O . THR A 1 86 ? -34.349 9.009 24.674 1.00 35.28 86 THR A O 1
ATOM 635 N N . ARG A 1 87 ? -32.449 7.924 24.208 1.00 37.12 87 ARG A N 1
ATOM 636 C CA . ARG A 1 87 ? -31.641 9.150 24.046 1.00 37.12 87 ARG A CA 1
ATOM 637 C C . ARG A 1 87 ? -30.823 9.150 22.757 1.00 37.12 87 ARG A C 1
ATOM 639 O O . ARG A 1 87 ? -29.608 9.297 22.756 1.00 37.12 87 ARG A O 1
ATOM 646 N N . ASP A 1 88 ? -31.529 9.000 21.646 1.00 41.19 88 ASP A N 1
ATOM 647 C CA . ASP A 1 88 ? -30.992 9.274 20.319 1.00 41.19 88 ASP A CA 1
ATOM 648 C C . ASP A 1 88 ? -30.895 10.797 20.128 1.00 41.19 88 ASP A C 1
ATOM 650 O O . ASP A 1 88 ? -31.859 11.465 19.749 1.00 41.19 88 ASP A O 1
ATOM 654 N N . THR A 1 89 ? -29.743 11.394 20.439 1.00 42.78 89 THR A N 1
ATOM 655 C CA . THR A 1 89 ? -29.429 12.747 19.961 1.00 42.78 89 THR A CA 1
ATOM 656 C C . THR A 1 89 ? -29.020 12.672 18.490 1.00 42.78 89 THR A C 1
ATOM 658 O O . THR A 1 89 ? -27.864 12.947 18.196 1.00 42.78 89 THR A O 1
ATOM 661 N N . GLY A 1 90 ? -29.941 12.233 17.621 1.00 48.25 90 GLY A N 1
ATOM 662 C CA . GLY A 1 90 ? -30.063 12.343 16.150 1.00 48.25 90 GLY A CA 1
ATOM 663 C C . GLY A 1 90 ? -28.852 12.237 15.207 1.00 48.25 90 GLY A C 1
ATOM 664 O O . GLY A 1 90 ? -29.039 12.272 13.995 1.00 48.25 90 GLY A O 1
ATOM 665 N N . ASN A 1 91 ? -27.625 12.127 15.707 1.00 58.41 91 ASN A N 1
ATOM 666 C CA . ASN A 1 91 ? -26.391 12.359 14.960 1.00 58.41 91 ASN A CA 1
ATOM 667 C C . ASN A 1 91 ? -25.393 11.201 15.095 1.00 58.41 91 ASN A C 1
ATOM 669 O O . ASN A 1 91 ? -24.359 11.226 14.430 1.00 58.41 91 ASN A O 1
ATOM 673 N N . SER A 1 92 ? -25.664 10.199 15.939 1.00 61.03 92 SER A N 1
ATOM 674 C CA . SER A 1 92 ? -24.795 9.025 16.052 1.00 61.03 92 SER A CA 1
ATOM 675 C C . SER A 1 92 ? -25.289 7.915 15.121 1.00 61.03 92 SER A C 1
ATOM 677 O O . SER A 1 92 ? -26.462 7.549 15.199 1.00 61.03 92 SER A O 1
ATOM 679 N N . PRO A 1 93 ? -24.428 7.333 14.268 1.00 72.75 93 PRO A N 1
ATOM 680 C CA . PRO A 1 93 ? -24.830 6.232 13.403 1.00 72.75 93 PRO A CA 1
ATOM 681 C C . PRO A 1 93 ? -25.318 5.009 14.197 1.00 72.75 93 PRO A C 1
ATOM 683 O O . PRO A 1 93 ? -24.792 4.688 15.267 1.00 72.75 93 PRO A O 1
ATOM 686 N N . ALA A 1 94 ? -26.307 4.298 13.647 1.00 78.38 94 ALA A N 1
ATOM 687 C CA . ALA A 1 94 ? -26.818 3.061 14.234 1.00 78.38 94 ALA A CA 1
ATOM 688 C C . ALA A 1 94 ? -25.734 1.972 14.271 1.00 78.38 94 ALA A C 1
ATOM 690 O O . ALA A 1 94 ? -24.946 1.834 13.332 1.00 78.38 94 ALA A O 1
ATOM 691 N N . ARG A 1 95 ? -25.710 1.170 15.344 1.00 78.94 95 ARG A N 1
ATOM 692 C CA . ARG A 1 95 ? -24.741 0.077 15.513 1.00 78.94 95 ARG A CA 1
ATOM 693 C C . ARG A 1 95 ? -24.843 -0.927 14.362 1.00 78.94 95 ARG A C 1
ATOM 695 O O . ARG A 1 95 ? -25.941 -1.354 14.009 1.00 78.94 95 ARG A O 1
ATOM 702 N N . LEU A 1 96 ? -23.699 -1.350 13.828 1.00 78.81 96 LEU A N 1
ATOM 703 C CA . LEU A 1 96 ? -23.656 -2.407 12.822 1.00 78.81 96 LEU A CA 1
ATOM 704 C C . LEU A 1 96 ? -23.768 -3.784 13.487 1.00 78.81 96 LEU A C 1
ATOM 706 O O . LEU A 1 96 ? -23.210 -4.022 14.562 1.00 78.81 96 LEU A O 1
ATOM 710 N N . ALA A 1 97 ? -24.508 -4.692 12.850 1.00 79.00 97 ALA A N 1
ATOM 711 C CA . ALA A 1 97 ? -24.603 -6.073 13.301 1.00 79.00 97 ALA A CA 1
ATOM 712 C C . ALA A 1 97 ? -23.275 -6.795 13.033 1.00 79.00 97 ALA A C 1
ATOM 714 O O . ALA A 1 97 ? -22.804 -6.818 11.898 1.00 79.00 97 ALA A O 1
ATOM 715 N N . ALA A 1 98 ? -22.691 -7.381 14.077 1.00 72.94 98 ALA A N 1
ATOM 716 C CA . ALA A 1 98 ? -21.480 -8.183 13.966 1.00 72.94 98 ALA A CA 1
ATOM 717 C C . ALA A 1 98 ? -21.825 -9.666 13.752 1.00 72.94 98 ALA A C 1
ATOM 719 O O . ALA A 1 98 ? -22.888 -10.134 14.177 1.00 72.94 98 ALA A O 1
ATOM 720 N N . LEU A 1 99 ? -20.927 -10.404 13.098 1.00 73.56 99 LEU A N 1
ATOM 721 C CA . LEU A 1 99 ? -21.075 -11.846 12.897 1.00 73.56 99 LEU A CA 1
ATOM 722 C C . LEU A 1 99 ? -20.927 -12.609 14.232 1.00 73.56 99 LEU A C 1
ATOM 724 O O . LEU A 1 99 ? -20.322 -12.102 15.182 1.00 73.56 99 LEU A O 1
ATOM 728 N N . PRO A 1 100 ? -21.471 -13.836 14.352 1.00 70.56 100 PRO A N 1
ATOM 729 C CA . PRO A 1 100 ? -21.196 -14.694 15.505 1.00 70.56 100 PRO A CA 1
ATOM 730 C C . PRO A 1 100 ? -19.681 -14.863 15.703 1.00 70.56 100 PRO A C 1
ATOM 732 O O . PRO A 1 100 ? -18.984 -15.138 14.740 1.00 70.56 100 PRO A O 1
ATOM 735 N N . GLY A 1 101 ? -19.164 -14.696 16.926 1.00 68.81 101 GLY A N 1
ATOM 736 C CA . GLY A 1 101 ? -17.712 -14.724 17.189 1.00 68.81 101 GLY A CA 1
ATOM 737 C C . GLY A 1 101 ? -16.999 -13.366 17.093 1.00 68.81 101 GLY A C 1
ATOM 738 O O . GLY A 1 101 ? -15.773 -13.331 17.119 1.00 68.81 101 GLY A O 1
ATOM 739 N N . ALA A 1 102 ? -17.759 -12.268 17.015 1.00 70.06 102 ALA A N 1
ATOM 740 C CA . ALA A 1 102 ? -17.253 -10.899 16.949 1.00 70.06 102 ALA A CA 1
ATOM 741 C C . ALA A 1 102 ? -16.257 -10.520 18.060 1.00 70.06 102 ALA A C 1
ATOM 743 O O . ALA A 1 102 ? -16.401 -10.908 19.226 1.00 70.06 102 ALA A O 1
ATOM 744 N N . LEU A 1 103 ? -15.297 -9.672 17.697 1.00 73.50 103 LEU A N 1
ATOM 745 C CA . LEU A 1 103 ? -14.320 -9.092 18.612 1.00 73.50 103 LEU A CA 1
ATOM 746 C C . LEU A 1 103 ? -14.972 -8.042 19.539 1.00 73.50 103 LEU A C 1
ATOM 748 O O . LEU A 1 103 ? -15.988 -7.425 19.197 1.00 73.50 103 LEU A O 1
ATOM 752 N N . PRO A 1 104 ? -14.403 -7.787 20.732 1.00 75.25 104 PRO A N 1
ATOM 753 C CA . PRO A 1 104 ? -14.881 -6.718 21.605 1.00 75.25 104 PRO A CA 1
ATOM 754 C C . PRO A 1 104 ? -14.858 -5.354 20.898 1.00 75.25 104 PRO A C 1
ATOM 756 O O . PRO A 1 104 ? -13.830 -4.958 20.365 1.00 75.25 104 PRO A O 1
ATOM 759 N N . GLY A 1 105 ? -15.978 -4.622 20.919 1.00 75.12 105 GLY A N 1
ATOM 760 C CA . GLY A 1 105 ? -16.094 -3.301 20.275 1.00 75.12 105 GLY A CA 1
ATOM 761 C C . GLY A 1 105 ? -16.469 -3.335 18.789 1.00 75.12 105 GLY A C 1
ATOM 762 O O . GLY A 1 105 ? -16.711 -2.285 18.199 1.00 75.12 105 GLY A O 1
ATOM 763 N N . GLU A 1 106 ? -16.604 -4.522 18.198 1.00 77.62 106 GLU A N 1
ATOM 764 C CA . GLU A 1 106 ? -16.975 -4.677 16.794 1.00 77.62 106 GLU A CA 1
ATOM 765 C C . GLU A 1 106 ? -18.383 -4.113 16.500 1.00 77.62 106 GLU A C 1
ATOM 767 O O . GLU A 1 106 ? -19.338 -4.276 17.281 1.00 77.62 106 GLU A O 1
ATOM 772 N N . GLY A 1 107 ? -18.495 -3.389 15.383 1.00 75.88 107 GLY A N 1
ATOM 773 C CA . GLY A 1 107 ? -19.707 -2.694 14.939 1.00 75.88 107 GLY A CA 1
ATOM 774 C C . GLY A 1 107 ? -20.123 -1.489 15.794 1.00 75.88 107 GLY A C 1
ATOM 775 O O . GLY A 1 107 ? -21.176 -0.901 15.536 1.00 75.88 107 GLY A O 1
ATOM 776 N N . VAL A 1 108 ? -19.343 -1.123 16.822 1.00 83.06 108 VAL A N 1
ATOM 777 C CA . VAL A 1 108 ? -19.558 0.080 17.643 1.00 83.06 108 VAL A CA 1
ATOM 778 C C . VAL A 1 108 ? -18.858 1.272 16.997 1.00 83.06 108 VAL A C 1
ATOM 780 O O . VAL A 1 108 ? -17.672 1.203 16.675 1.00 83.06 108 VAL A O 1
ATOM 783 N N . TRP A 1 109 ? -19.586 2.369 16.807 1.00 79.75 109 TRP A N 1
ATOM 784 C CA . TRP A 1 109 ? -19.036 3.597 16.242 1.00 79.75 109 TRP A CA 1
ATOM 785 C C . TRP A 1 109 ? -18.241 4.377 17.287 1.00 79.75 109 TRP A C 1
ATOM 787 O O . TRP A 1 109 ? -18.746 4.692 18.364 1.00 79.75 109 TRP A O 1
ATOM 797 N N . VAL A 1 110 ? -17.002 4.716 16.947 1.00 77.81 110 VAL A N 1
ATOM 798 C CA . VAL A 1 110 ? -16.107 5.571 17.723 1.00 77.81 110 VAL A CA 1
ATOM 799 C C . VAL A 1 110 ? -16.017 6.928 17.015 1.00 77.81 110 VAL A C 1
ATOM 801 O O . VAL A 1 110 ? -15.717 6.962 15.818 1.00 77.81 110 VAL A O 1
ATOM 804 N N . PRO A 1 111 ? -16.297 8.048 17.705 1.00 75.38 111 PRO A N 1
ATOM 805 C CA . PRO A 1 111 ? -16.172 9.375 17.115 1.00 75.38 111 PRO A CA 1
ATOM 806 C C . PRO A 1 111 ? -14.703 9.705 16.825 1.00 75.38 111 PRO A C 1
ATOM 808 O O . PRO A 1 111 ? -13.832 9.478 17.666 1.00 75.38 111 PRO A O 1
ATOM 811 N N . GLY A 1 112 ? -14.448 10.254 15.642 1.00 70.88 112 GLY A N 1
ATOM 812 C CA . GLY A 1 112 ? -13.140 10.707 15.186 1.00 70.88 112 GLY A CA 1
ATOM 813 C C . GLY A 1 112 ? -12.853 12.163 15.552 1.00 70.88 112 GLY A C 1
ATOM 814 O O . GLY A 1 112 ? -13.141 12.630 16.661 1.00 70.88 112 GLY A O 1
ATOM 815 N N . ALA A 1 113 ? -12.242 12.894 14.622 1.00 70.69 113 ALA A N 1
ATOM 816 C CA . ALA A 1 113 ? -11.900 14.298 14.801 1.00 70.69 113 ALA A CA 1
ATOM 817 C C . ALA A 1 113 ? -13.153 15.132 15.102 1.00 70.69 113 ALA A C 1
ATOM 819 O O . ALA A 1 113 ? -14.249 14.840 14.635 1.00 70.69 113 ALA A O 1
ATOM 820 N N . ARG A 1 114 ? -13.005 16.205 15.884 1.00 72.69 114 ARG A N 1
ATOM 821 C CA . ARG A 1 114 ? -14.112 17.130 16.162 1.00 72.69 114 ARG A CA 1
ATOM 822 C C . ARG A 1 114 ? -14.100 18.291 15.177 1.00 72.69 114 ARG A C 1
ATOM 824 O O . ARG A 1 114 ? -13.055 18.886 14.924 1.00 72.69 114 ARG A O 1
ATOM 831 N N . ALA A 1 115 ? -15.273 18.646 14.668 1.00 72.19 115 ALA A N 1
ATOM 832 C CA . ALA A 1 115 ? -15.496 19.885 13.942 1.00 72.19 115 ALA A CA 1
ATOM 833 C C . ALA A 1 115 ? -15.306 21.100 14.869 1.00 72.19 115 ALA A C 1
ATOM 835 O O . ALA A 1 115 ? -15.350 20.982 16.095 1.00 72.19 115 ALA A O 1
ATOM 836 N N . ALA A 1 116 ? -15.170 22.295 14.286 1.00 70.75 116 ALA A N 1
ATOM 837 C CA . ALA A 1 116 ? -14.991 23.547 15.032 1.00 70.75 116 ALA A CA 1
ATOM 838 C C . ALA A 1 116 ? -16.101 23.817 16.076 1.00 70.75 116 ALA A C 1
ATOM 840 O O . ALA A 1 116 ? -15.858 24.491 17.072 1.00 70.75 116 ALA A O 1
ATOM 841 N N . GLY A 1 117 ? -17.300 23.255 15.878 1.00 68.75 117 GLY A N 1
ATOM 842 C CA . GLY A 1 117 ? -18.427 23.321 16.818 1.00 68.75 117 GLY A CA 1
ATOM 843 C C . GLY A 1 117 ? -18.416 22.269 17.936 1.00 68.75 117 GLY A C 1
ATOM 844 O O . GLY A 1 117 ? -19.411 22.128 18.640 1.00 68.75 117 GLY A O 1
ATOM 845 N N . GLY A 1 118 ? -17.341 21.490 18.085 1.00 66.19 118 GLY A N 1
ATOM 846 C CA . GLY A 1 118 ? -17.187 20.476 19.135 1.00 66.19 118 GLY A CA 1
ATOM 847 C C . GLY A 1 118 ? -17.879 19.135 18.864 1.00 66.19 118 GLY A C 1
ATOM 848 O O . GLY A 1 118 ? -17.648 18.186 19.612 1.00 66.19 118 GLY A O 1
ATOM 849 N N . GLN A 1 119 ? -18.674 19.034 17.795 1.00 68.88 119 GLN A N 1
ATOM 850 C CA . GLN A 1 119 ? -19.298 17.781 17.362 1.00 68.88 119 GLN A CA 1
ATOM 851 C C . GLN A 1 119 ? -18.306 16.889 16.601 1.00 68.88 119 GLN A C 1
ATOM 853 O O . GLN A 1 119 ? -17.427 17.429 15.925 1.00 68.88 119 GLN A O 1
ATOM 858 N N . PRO A 1 120 ? -18.426 15.552 16.672 1.00 68.75 120 PRO A N 1
ATOM 859 C CA . PRO A 1 120 ? -17.639 14.648 15.834 1.00 68.75 120 PRO A CA 1
ATOM 860 C C . PRO A 1 120 ? -17.862 14.940 14.343 1.00 68.75 120 PRO A C 1
ATOM 862 O O . PRO A 1 120 ? -18.999 15.062 13.893 1.00 68.75 120 PRO A O 1
ATOM 865 N N . ALA A 1 121 ? -16.773 15.098 13.594 1.00 71.38 121 ALA A N 1
ATOM 866 C CA . ALA A 1 121 ? -16.768 15.309 12.148 1.00 71.38 121 ALA A CA 1
ATOM 867 C C . ALA A 1 121 ? -16.834 13.981 11.380 1.00 71.38 121 ALA A C 1
ATOM 869 O O . ALA A 1 121 ? -17.346 13.936 10.264 1.00 71.38 121 ALA A O 1
ATOM 870 N N . ASP A 1 122 ? -16.335 12.907 11.986 1.00 70.94 122 ASP A N 1
ATOM 871 C CA . ASP A 1 122 ? -16.333 11.560 11.442 1.00 70.94 122 ASP A CA 1
ATOM 872 C C . ASP A 1 122 ? -16.603 10.524 12.539 1.00 70.94 122 ASP A C 1
ATOM 874 O O . ASP A 1 122 ? -16.407 10.770 13.731 1.00 70.94 122 ASP A O 1
ATOM 878 N N . TYR A 1 123 ? -17.078 9.355 12.118 1.00 75.38 123 TYR A N 1
ATOM 879 C CA . TYR A 1 123 ? -17.235 8.176 12.959 1.00 75.38 123 TYR A CA 1
ATOM 880 C C . TYR A 1 123 ? -16.570 7.004 12.257 1.00 75.38 123 TYR A C 1
ATOM 882 O O . TYR A 1 123 ? -16.740 6.821 11.051 1.00 75.38 123 TYR A O 1
ATOM 890 N N . THR A 1 124 ? -15.849 6.192 13.019 1.00 77.38 124 THR A N 1
ATOM 891 C CA . THR A 1 124 ? -15.214 4.975 12.523 1.00 77.38 124 THR A CA 1
ATOM 892 C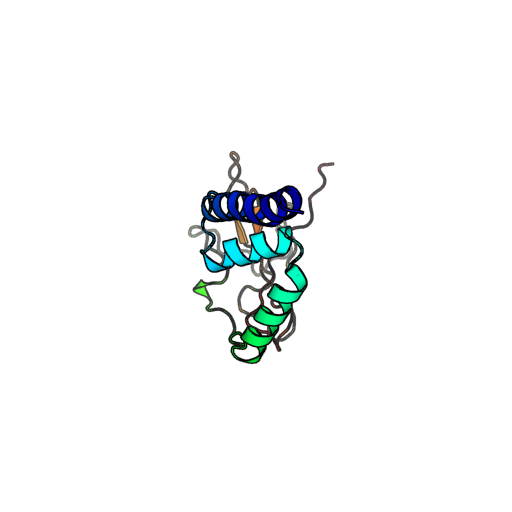 C . THR A 1 124 ? -15.684 3.778 13.329 1.00 77.38 124 THR A C 1
ATOM 894 O O . THR A 1 124 ? -15.973 3.879 14.518 1.00 77.38 124 THR A O 1
ATOM 897 N N . THR A 1 125 ? -15.787 2.630 12.687 1.00 82.25 125 THR A N 1
ATOM 898 C CA . THR A 1 125 ? -16.033 1.354 13.353 1.00 82.25 125 THR A CA 1
ATOM 899 C C . THR A 1 125 ? -15.247 0.284 12.627 1.00 82.25 125 THR A C 1
ATOM 901 O O . THR A 1 125 ? -14.613 0.556 11.607 1.00 82.25 125 THR A O 1
ATOM 904 N N . PHE A 1 126 ? -15.269 -0.930 13.152 1.00 82.19 126 PHE A N 1
ATOM 905 C CA . PHE A 1 126 ? -14.594 -2.050 12.539 1.00 82.19 126 PHE A CA 1
ATOM 906 C C . PHE A 1 126 ? -15.452 -3.311 12.592 1.00 82.19 126 PHE A C 1
ATOM 908 O O . PHE A 1 126 ? -16.283 -3.467 13.490 1.00 82.19 126 PHE A O 1
ATOM 915 N N . LEU A 1 127 ? -15.258 -4.182 11.604 1.00 82.19 127 LEU A N 1
ATOM 916 C CA . LEU A 1 127 ? -15.948 -5.457 11.435 1.00 82.19 127 LEU A CA 1
ATOM 917 C C . LEU A 1 127 ? -14.958 -6.533 10.992 1.00 82.19 127 LEU A C 1
ATOM 919 O O . LEU A 1 127 ? -14.078 -6.262 10.174 1.00 82.19 127 LEU A O 1
ATOM 923 N N . SER A 1 128 ? -15.150 -7.752 11.470 1.00 80.19 128 SER A N 1
ATOM 924 C CA . SER A 1 128 ? -14.455 -8.946 10.999 1.00 80.19 128 SER A CA 1
ATOM 925 C C . SER A 1 128 ? -15.324 -9.573 9.902 1.00 80.19 128 SER A C 1
ATOM 927 O O . SER A 1 128 ? -16.412 -10.060 10.207 1.00 80.19 128 SER A O 1
ATOM 929 N N . PRO A 1 129 ? -14.928 -9.527 8.617 1.00 73.56 129 PRO A N 1
ATOM 930 C CA . PRO A 1 129 ? -15.783 -9.994 7.526 1.00 73.56 129 PRO A CA 1
ATOM 931 C C . PRO A 1 129 ? -15.879 -11.524 7.455 1.00 73.56 129 PRO A C 1
ATOM 933 O O . PRO A 1 129 ? -16.856 -12.042 6.920 1.00 73.56 129 PRO A O 1
ATOM 936 N N . ASP A 1 130 ? -14.873 -12.232 7.975 1.00 74.81 130 ASP A N 1
ATOM 937 C CA . ASP A 1 130 ? -14.776 -13.690 7.969 1.00 74.81 130 ASP A CA 1
ATOM 938 C C . ASP A 1 130 ? -13.985 -14.175 9.197 1.00 74.81 130 ASP A C 1
ATOM 940 O O . ASP A 1 130 ? -12.925 -13.635 9.516 1.00 74.81 130 ASP A O 1
ATOM 944 N N . LEU A 1 131 ? -14.497 -15.203 9.879 1.00 70.31 131 LEU A N 1
ATOM 945 C CA . LEU A 1 131 ? -13.849 -15.821 11.040 1.00 70.31 131 LEU A CA 1
ATOM 946 C C . LEU A 1 131 ? -12.661 -16.700 10.643 1.00 70.31 131 LEU A C 1
ATOM 948 O O . LEU A 1 131 ? -11.719 -16.834 11.424 1.00 70.31 131 LEU A O 1
ATOM 952 N N . ASP A 1 132 ? -12.684 -17.268 9.435 1.00 74.88 132 ASP A N 1
ATOM 953 C CA . ASP A 1 132 ? -11.590 -18.091 8.914 1.00 74.88 132 ASP A CA 1
ATOM 954 C C . ASP A 1 132 ? -10.386 -17.235 8.493 1.00 74.88 132 ASP A C 1
ATOM 956 O O . ASP A 1 132 ? -9.304 -17.774 8.267 1.00 74.88 132 ASP A O 1
ATOM 960 N N . HIS A 1 133 ? -10.552 -15.909 8.442 1.00 75.88 133 HIS A N 1
ATOM 961 C CA . HIS A 1 133 ? -9.524 -14.918 8.123 1.00 75.88 133 HIS A CA 1
ATOM 962 C C . HIS A 1 133 ? -9.500 -13.800 9.177 1.00 75.88 133 HIS A C 1
ATOM 964 O O . HIS A 1 133 ? -9.580 -12.614 8.853 1.00 75.88 133 HIS A O 1
ATOM 970 N N . ALA A 1 134 ? -9.383 -14.179 10.454 1.00 72.00 134 ALA A N 1
ATOM 971 C CA . ALA A 1 134 ? -9.550 -13.296 11.610 1.00 72.00 134 ALA A CA 1
ATOM 972 C C . ALA A 1 134 ? -8.586 -12.095 11.655 1.00 72.00 134 ALA A C 1
ATOM 974 O O . ALA A 1 134 ? -8.830 -11.153 12.402 1.00 72.00 134 ALA A O 1
ATOM 975 N N . SER A 1 135 ? -7.500 -12.100 10.875 1.00 65.75 135 SER A N 1
ATOM 976 C CA . SER A 1 135 ? -6.586 -10.957 10.741 1.00 65.75 135 SER A CA 1
ATOM 977 C C . SER A 1 135 ? -7.116 -9.827 9.851 1.00 65.75 135 SER A C 1
ATOM 979 O O . SER A 1 135 ? -6.539 -8.738 9.837 1.00 65.75 135 SER A O 1
ATOM 981 N N . VAL A 1 136 ? -8.205 -10.054 9.114 1.0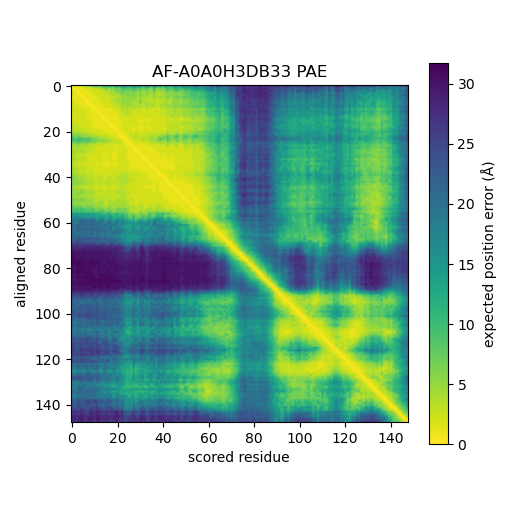0 73.25 136 VAL A N 1
ATOM 982 C CA . VAL A 1 136 ? -8.829 -9.053 8.248 1.00 73.25 136 VAL A CA 1
ATOM 983 C C . VAL A 1 136 ? -9.885 -8.289 9.035 1.00 73.25 136 VAL A C 1
ATOM 985 O O . VAL A 1 136 ? -10.817 -8.871 9.578 1.00 73.25 136 VAL A O 1
ATOM 988 N N . VAL A 1 137 ? -9.766 -6.964 9.045 1.00 75.56 137 VAL A N 1
ATOM 989 C CA . VAL A 1 137 ? -10.735 -6.069 9.675 1.00 75.56 137 VAL A CA 1
ATOM 990 C C . VAL A 1 137 ? -11.108 -4.968 8.688 1.00 75.56 137 VAL A C 1
ATOM 992 O O . VAL A 1 137 ? -10.239 -4.341 8.082 1.00 75.56 137 VAL A O 1
ATOM 995 N N . ALA A 1 138 ? -12.404 -4.742 8.502 1.00 75.69 138 ALA A N 1
ATOM 996 C CA . ALA A 1 138 ? -12.948 -3.729 7.609 1.00 75.69 138 ALA A CA 1
ATOM 997 C C . ALA A 1 138 ? -13.438 -2.517 8.406 1.00 75.69 138 ALA A C 1
ATOM 999 O O . ALA A 1 138 ? -14.158 -2.687 9.386 1.00 75.69 138 ALA A O 1
ATOM 1000 N N . GLY A 1 139 ? -13.090 -1.307 7.960 1.00 71.44 139 GLY A N 1
ATOM 1001 C CA . GLY A 1 139 ? -13.614 -0.054 8.508 1.00 71.44 139 GLY A CA 1
ATOM 1002 C C . GLY A 1 139 ? -14.684 0.550 7.596 1.00 71.44 139 GLY A C 1
ATOM 1003 O O . GLY A 1 139 ? -14.321 1.197 6.612 1.00 71.44 139 GLY A O 1
ATOM 1004 N N . PRO A 1 140 ? -15.987 0.329 7.847 1.00 65.88 140 PRO A N 1
ATOM 1005 C CA . PRO A 1 140 ? -17.036 0.911 7.023 1.00 65.88 140 PRO A CA 1
ATOM 1006 C C . PRO A 1 140 ? -17.209 2.404 7.326 1.00 65.88 140 PRO A C 1
ATOM 1008 O O . PRO A 1 140 ? -17.153 2.834 8.478 1.00 65.88 140 PRO A O 1
ATOM 1011 N N . ALA A 1 141 ? -17.462 3.192 6.280 1.00 68.25 141 ALA A N 1
ATOM 1012 C CA . ALA A 1 141 ? -17.872 4.582 6.434 1.00 68.25 141 ALA A CA 1
ATOM 1013 C C . ALA A 1 141 ? -19.338 4.654 6.904 1.00 68.25 141 ALA A C 1
ATOM 1015 O O . ALA A 1 141 ? -20.147 3.809 6.501 1.00 68.25 141 ALA A O 1
ATOM 1016 N N . PRO A 1 142 ? -19.709 5.644 7.736 1.00 61.88 142 PRO A N 1
ATOM 1017 C CA . PRO A 1 142 ? -21.099 5.840 8.118 1.00 61.88 142 PRO A CA 1
ATOM 1018 C C . PRO A 1 142 ? -21.940 6.217 6.887 1.00 61.88 142 PRO A C 1
ATOM 1020 O O . PRO A 1 142 ? -21.417 6.813 5.939 1.00 61.88 142 PRO A O 1
ATOM 1023 N N . PRO A 1 143 ? -23.247 5.903 6.877 1.00 58.06 143 PRO A N 1
ATOM 1024 C CA . PRO A 1 143 ? -24.139 6.404 5.838 1.00 58.06 143 PRO A CA 1
ATOM 1025 C C . PRO A 1 143 ? -24.114 7.939 5.837 1.00 58.06 143 PRO A C 1
ATOM 1027 O O . PRO A 1 143 ? -24.214 8.566 6.891 1.00 58.06 143 PRO A O 1
ATOM 1030 N N . SER A 1 144 ? -23.974 8.550 4.657 1.00 53.16 144 SER A N 1
ATOM 1031 C CA . SER A 1 144 ? -24.022 10.007 4.515 1.00 53.16 144 SER A CA 1
ATOM 1032 C C . SER A 1 144 ? -25.391 10.516 4.960 1.00 53.16 144 SER A C 1
ATOM 1034 O O . SER A 1 144 ? -26.403 10.179 4.340 1.00 53.16 144 SER A O 1
ATOM 1036 N N . SER A 1 145 ? -25.439 11.337 6.005 1.00 48.62 145 SER A N 1
ATOM 1037 C CA . SER A 1 145 ? -26.637 12.097 6.340 1.00 48.62 145 SER A CA 1
ATOM 1038 C C . SER A 1 145 ? -26.829 13.172 5.273 1.00 48.62 145 SER A C 1
ATOM 1040 O O . SER A 1 145 ? -26.117 14.172 5.226 1.00 48.62 145 SER A O 1
ATOM 1042 N N . THR A 1 146 ? -27.759 12.942 4.349 1.00 35.94 146 THR A N 1
ATOM 1043 C CA . THR A 1 146 ? -28.194 13.972 3.401 1.00 35.94 146 THR A CA 1
ATOM 1044 C C . THR A 1 146 ? -28.773 15.141 4.203 1.00 35.94 146 THR A C 1
ATOM 1046 O O . THR A 1 146 ? -29.713 14.911 4.967 1.00 35.94 146 THR A O 1
ATOM 1049 N N . PRO A 1 147 ? -28.251 16.372 4.075 1.00 41.47 147 PRO A N 1
ATOM 1050 C CA . PRO A 1 147 ? -28.899 17.521 4.685 1.00 41.47 147 PRO A CA 1
ATOM 1051 C C . PRO A 1 147 ? -30.221 17.783 3.947 1.00 41.47 147 PRO A C 1
ATOM 1053 O O . PRO A 1 147 ? -30.216 18.010 2.736 1.00 41.47 147 PRO A O 1
ATOM 1056 N N . THR A 1 148 ? -31.339 17.688 4.668 1.00 37.84 148 THR A N 1
ATOM 1057 C CA . THR A 1 148 ? -32.664 18.186 4.252 1.00 37.84 148 THR A CA 1
ATOM 1058 C C . THR A 1 148 ? -32.798 19.671 4.522 1.00 37.84 148 THR A C 1
ATOM 1060 O O . THR A 1 148 ? -32.362 20.083 5.622 1.00 37.84 148 THR A O 1
#

pLDDT: mean 75.39, std 19.23, range [30.88, 97.5]

Foldseek 3Di:
DVVVVCCVPVVLVVLLVVLCPDDDPDDPVRSNQVSCVVVVNVVVSVVVVVVVCVVVPDDLDADDPVVFPDQPQDPPPSPDDPDDPPDPPPPAFDFDDADPVWDPQASPWHADDADPVRHGPFIWHWYQPDSSRNHDIDIDGGPDDDDD

Mean predicted aligned error: 13.72 Å

Radius of gyration: 23.4 Å; Cα contacts (8 Å, |Δi|>4): 126; chains: 1; bounding box: 54×43×68 Å

Sequence (148 aa):
MVVVFLLLITYPAITYVQALTAPGAATFTARTADWARQMGAGPIVNALENRYYTRHPPANSAPSADALPVPVPGPPGAAETARDPTRDTGNSPARLAALPGALPGEGVWVPGARAAGGQPADYTTFLSPDLDHASVVAGPAPPSSTPT

Organism: Amycolatopsis mediterranei (strain U-32) (NCBI:txid749927)